Protein AF-A0A2N5KUD3-F1 (afdb_monomer)

Secondary structure (DSSP, 8-state):
--------HHHHHHHHHHHHHHHHHHHTTT-------SSSTTS-HHHHHHHHHHHHHS-HHHHHHHHHHHHHH--HHHHHHHHT--HHHHHHHHHHHHHTT-S------

Mean predicted aligned error: 8.84 Å

Solvent-accessible surface area (backbone atoms only — not comparable to full-atom values): 6388 Å² total; per-residue (Å²): 135,84,81,71,77,81,63,50,73,67,59,44,51,54,48,25,53,51,50,25,53,48,53,56,54,52,60,75,62,74,56,74,38,84,68,70,79,86,49,72,86,74,48,58,62,63,55,20,55,14,28,37,60,41,53,78,77,41,68,70,63,57,56,51,43,42,50,54,40,35,78,74,63,75,40,66,64,56,26,25,55,74,54,43,39,51,56,43,47,48,51,21,46,52,51,52,33,47,77,71,66,76,53,83,77,80,75,85,130

pLDDT: mean 74.1, std 12.58, range [31.86, 89.44]

Radius of gyration: 14.01 Å; Cα contacts (8 Å, |Δi|>4): 99; chains: 1; bounding box: 39×31×28 Å

Structure (mmCIF, N/CA/C/O backbone):
data_AF-A0A2N5KUD3-F1
#
_entry.id   AF-A0A2N5KUD3-F1
#
loop_
_atom_site.group_PDB
_atom_site.id
_atom_site.type_symbol
_atom_site.label_atom_id
_atom_site.label_alt_id
_atom_site.label_comp_id
_atom_site.label_asym_id
_atom_site.label_entity_id
_atom_site.label_seq_id
_atom_site.pdbx_PDB_ins_code
_atom_site.Cartn_x
_atom_site.Cartn_y
_atom_site.Cartn_z
_atom_site.occupancy
_atom_site.B_iso_or_equiv
_atom_site.auth_seq_id
_atom_site.auth_comp_id
_atom_site.auth_asym_id
_atom_site.auth_atom_id
_atom_site.pdbx_PDB_model_num
ATOM 1 N N . MET A 1 1 ? 24.884 -4.625 -11.592 1.00 31.86 1 MET A N 1
ATOM 2 C CA . MET A 1 1 ? 24.951 -4.127 -10.200 1.00 31.86 1 MET A CA 1
ATOM 3 C C . MET A 1 1 ? 24.889 -2.610 -10.230 1.00 31.86 1 MET 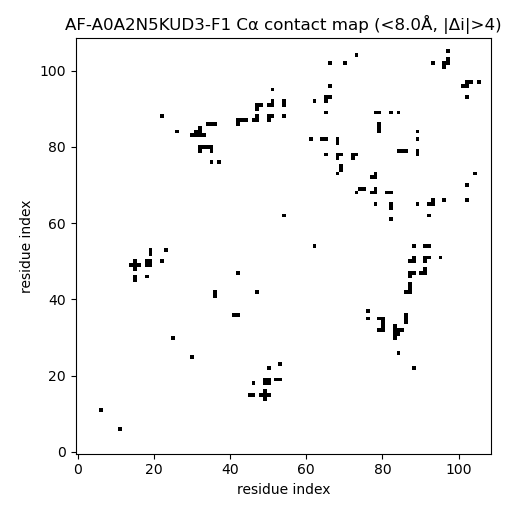A C 1
ATOM 5 O O . MET A 1 1 ? 25.907 -1.969 -10.455 1.00 31.86 1 MET A O 1
ATOM 9 N N . ALA A 1 2 ? 23.694 -2.034 -10.094 1.00 37.66 2 ALA A N 1
ATOM 10 C CA . ALA A 1 2 ? 23.552 -0.592 -9.939 1.00 37.66 2 ALA A CA 1
ATOM 11 C C . ALA A 1 2 ? 23.736 -0.261 -8.454 1.00 37.66 2 ALA A C 1
ATOM 13 O O . ALA A 1 2 ? 22.857 -0.518 -7.636 1.00 37.66 2 ALA A O 1
ATOM 14 N N . VAL A 1 3 ? 24.913 0.255 -8.105 1.00 40.22 3 VAL A N 1
ATOM 15 C CA . VAL A 1 3 ? 25.167 0.875 -6.803 1.00 40.22 3 VAL A CA 1
ATOM 16 C C . VAL A 1 3 ? 24.419 2.205 -6.814 1.00 40.22 3 VAL A C 1
ATOM 18 O O . VAL A 1 3 ? 24.945 3.217 -7.269 1.00 40.22 3 VAL A O 1
ATOM 21 N N . GLN A 1 4 ? 23.154 2.195 -6.392 1.00 50.22 4 GLN A N 1
ATOM 22 C CA . GLN A 1 4 ? 22.451 3.435 -6.072 1.00 50.22 4 GLN A CA 1
ATOM 23 C C . GLN A 1 4 ? 23.224 4.088 -4.914 1.00 50.22 4 GLN A C 1
ATOM 25 O O . GLN A 1 4 ? 23.404 3.434 -3.880 1.00 50.22 4 GLN A O 1
ATOM 30 N N . PRO A 1 5 ? 23.726 5.329 -5.051 1.00 49.72 5 PRO A N 1
ATOM 31 C CA . PRO A 1 5 ? 24.346 6.020 -3.933 1.00 49.72 5 PRO A CA 1
ATOM 32 C C . PRO A 1 5 ? 23.305 6.095 -2.821 1.00 49.72 5 PRO A C 1
ATOM 34 O O . PRO A 1 5 ? 22.187 6.561 -3.044 1.00 49.72 5 PRO A O 1
ATOM 37 N N . THR A 1 6 ? 23.643 5.587 -1.637 1.00 61.16 6 THR A N 1
ATOM 38 C CA . THR A 1 6 ? 22.760 5.650 -0.473 1.00 61.16 6 THR A CA 1
ATOM 39 C C . THR A 1 6 ? 22.432 7.113 -0.210 1.00 61.16 6 THR A C 1
ATOM 41 O O . THR A 1 6 ? 23.257 7.852 0.328 1.00 61.16 6 THR A O 1
ATOM 44 N N . LEU A 1 7 ? 21.242 7.542 -0.639 1.00 63.34 7 LEU A N 1
ATOM 45 C CA . LEU A 1 7 ? 20.749 8.897 -0.430 1.00 63.34 7 LEU A CA 1
ATOM 46 C C . LEU A 1 7 ? 20.855 9.227 1.059 1.00 63.34 7 LEU A C 1
ATOM 48 O O . LEU A 1 7 ? 20.459 8.416 1.911 1.00 63.34 7 LEU A O 1
ATOM 52 N N . SER A 1 8 ? 21.368 10.423 1.361 1.00 77.94 8 SER A N 1
ATOM 53 C CA . SER A 1 8 ? 21.341 10.966 2.718 1.00 77.94 8 SER A CA 1
ATOM 54 C C . SER A 1 8 ? 19.897 10.991 3.229 1.00 77.94 8 SER A C 1
ATOM 56 O O . SER A 1 8 ? 18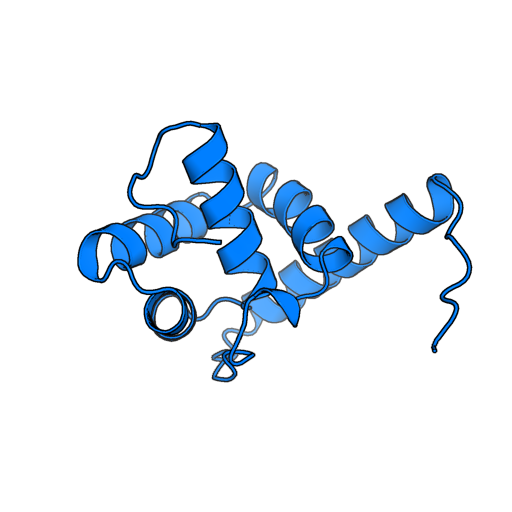.955 11.069 2.438 1.00 77.94 8 SER A O 1
ATOM 58 N N . ALA A 1 9 ? 19.699 10.923 4.548 1.00 74.94 9 ALA A N 1
ATOM 59 C CA . ALA A 1 9 ? 18.356 10.881 5.135 1.00 74.94 9 ALA A CA 1
ATOM 60 C C . ALA A 1 9 ? 17.462 12.036 4.638 1.00 74.94 9 ALA A C 1
ATOM 62 O O . ALA A 1 9 ? 16.298 11.825 4.308 1.00 74.94 9 ALA A O 1
ATOM 63 N N . ASN A 1 10 ? 18.040 13.231 4.485 1.00 73.81 10 ASN A N 1
ATOM 64 C CA . ASN A 1 10 ? 17.333 14.404 3.973 1.00 73.81 10 ASN A CA 1
ATOM 65 C C . ASN A 1 10 ? 16.989 14.280 2.482 1.00 73.81 10 ASN A C 1
ATOM 67 O O . ASN A 1 10 ? 15.878 14.619 2.086 1.00 73.81 10 ASN A O 1
ATOM 71 N N . ALA A 1 11 ? 17.907 13.765 1.657 1.00 76.25 11 ALA A N 1
ATOM 72 C CA . ALA A 1 11 ? 17.656 13.563 0.229 1.00 76.25 11 ALA A CA 1
ATOM 73 C C . ALA A 1 11 ? 16.611 12.464 -0.019 1.00 76.25 11 ALA A C 1
ATOM 75 O O . ALA A 1 11 ? 15.778 12.588 -0.912 1.00 76.25 11 ALA A O 1
ATOM 76 N N . ARG A 1 12 ? 16.604 11.419 0.816 1.00 76.75 12 ARG A N 1
ATOM 77 C CA . ARG A 1 12 ? 15.580 10.371 0.798 1.00 76.75 12 ARG A CA 1
ATOM 78 C C . ARG A 1 12 ? 14.205 10.928 1.146 1.00 76.75 12 ARG A C 1
ATOM 80 O O . ARG A 1 12 ? 13.264 10.703 0.399 1.00 76.75 12 ARG A O 1
ATOM 87 N N . ARG A 1 13 ? 14.116 11.722 2.215 1.00 73.75 13 ARG A N 1
ATOM 88 C CA . ARG A 1 13 ? 12.859 12.346 2.639 1.00 73.75 13 ARG A CA 1
ATOM 89 C C . ARG A 1 13 ? 12.316 13.327 1.598 1.00 73.75 13 ARG A C 1
ATOM 91 O O . ARG A 1 13 ? 11.121 13.340 1.339 1.00 73.75 13 ARG A O 1
ATOM 98 N N . ALA A 1 14 ? 13.182 14.115 0.959 1.00 74.25 14 ALA A N 1
ATOM 99 C CA . ALA A 1 14 ? 12.778 14.985 -0.148 1.00 74.25 14 ALA A CA 1
ATOM 100 C C . ALA A 1 14 ? 12.229 14.179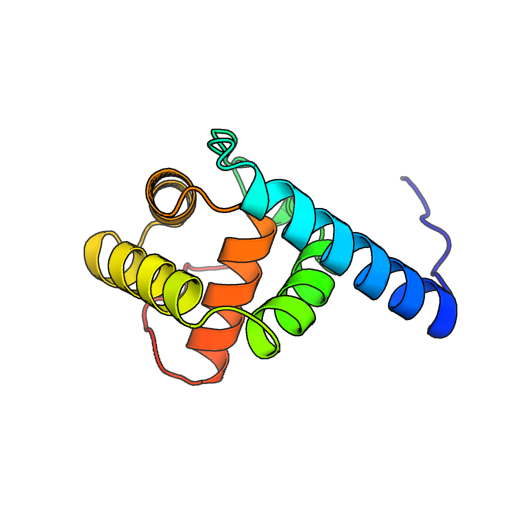 -1.338 1.00 74.25 14 ALA A C 1
ATOM 102 O O . ALA A 1 14 ? 11.203 14.546 -1.906 1.00 74.25 14 ALA A O 1
ATOM 103 N N . ARG A 1 15 ? 12.872 13.051 -1.668 1.00 74.81 15 ARG A N 1
ATOM 104 C CA . ARG A 1 15 ? 12.423 12.137 -2.725 1.00 74.81 15 ARG A CA 1
ATOM 105 C C . ARG A 1 15 ? 11.082 11.484 -2.397 1.00 74.81 15 ARG A C 1
ATOM 107 O O . ARG A 1 15 ? 10.240 11.365 -3.275 1.00 74.81 15 ARG A O 1
ATOM 114 N N . GLU A 1 16 ? 10.866 11.100 -1.141 1.00 74.94 16 GLU A N 1
ATOM 115 C CA . GLU A 1 16 ? 9.585 10.562 -0.670 1.00 74.94 16 GLU A CA 1
ATOM 116 C C . GLU A 1 16 ? 8.459 11.601 -0.803 1.00 74.94 16 GLU A C 1
ATOM 118 O O . GLU A 1 16 ? 7.387 11.282 -1.305 1.00 74.94 16 GLU A O 1
ATOM 123 N N . ILE A 1 17 ? 8.713 12.866 -0.452 1.00 73.94 17 ILE A N 1
ATOM 124 C CA . ILE A 1 17 ? 7.737 13.957 -0.630 1.00 73.94 17 ILE A CA 1
ATOM 125 C C . ILE A 1 17 ? 7.448 14.211 -2.120 1.00 73.94 17 ILE A C 1
ATOM 127 O O . ILE A 1 17 ? 6.294 14.409 -2.501 1.00 73.94 17 ILE A O 1
ATOM 131 N N . GLU A 1 18 ? 8.473 14.182 -2.975 1.00 75.69 18 GLU A N 1
ATOM 132 C CA . GLU A 1 18 ? 8.327 14.333 -4.429 1.00 75.69 18 GLU A CA 1
ATOM 133 C C . GLU A 1 18 ? 7.463 13.209 -5.026 1.00 75.69 18 GLU A C 1
ATOM 135 O O . GLU A 1 18 ? 6.480 13.482 -5.715 1.00 75.69 18 GLU A O 1
ATOM 140 N N . LEU A 1 19 ? 7.781 11.950 -4.706 1.00 72.06 19 LEU A N 1
ATOM 141 C CA . LEU A 1 19 ? 7.015 10.773 -5.129 1.00 72.06 19 LEU A CA 1
ATOM 142 C C . LEU A 1 19 ? 5.581 10.812 -4.597 1.00 72.06 19 LEU A C 1
ATOM 144 O O . LEU A 1 19 ? 4.650 10.427 -5.304 1.00 72.06 19 LEU A O 1
ATOM 148 N N . CYS A 1 20 ? 5.390 11.343 -3.390 1.00 71.38 20 CYS A N 1
ATOM 149 C CA . CYS A 1 20 ? 4.068 11.548 -2.831 1.00 71.38 20 CYS A CA 1
ATOM 150 C C . CYS A 1 20 ? 3.235 12.546 -3.644 1.00 71.38 20 CYS A C 1
ATOM 152 O O . CYS A 1 20 ? 2.086 12.278 -4.003 1.00 71.38 20 CYS A O 1
ATOM 154 N N . GLY A 1 21 ? 3.832 13.691 -3.988 1.00 68.81 21 GLY A N 1
ATOM 155 C CA . GLY A 1 21 ? 3.206 14.700 -4.841 1.00 68.81 21 GLY A CA 1
ATOM 156 C C . GLY A 1 21 ? 2.891 14.177 -6.245 1.00 68.81 21 GLY A C 1
ATOM 157 O O . GLY A 1 21 ? 1.833 14.487 -6.795 1.00 68.81 21 GLY A O 1
ATOM 158 N N . LEU A 1 22 ? 3.766 13.343 -6.807 1.00 64.25 22 LEU A N 1
ATOM 159 C CA . LEU A 1 22 ? 3.543 12.697 -8.101 1.00 64.25 22 LEU A CA 1
ATOM 160 C C . LEU A 1 22 ? 2.408 11.669 -8.038 1.00 64.25 22 LEU A C 1
ATOM 162 O O . LEU A 1 22 ? 1.517 11.722 -8.882 1.00 64.25 22 LEU A O 1
ATOM 166 N N . GLY A 1 23 ? 2.369 10.815 -7.011 1.00 63.78 23 GLY A N 1
ATOM 167 C CA . GLY A 1 23 ? 1.256 9.883 -6.793 1.00 63.78 23 GLY A CA 1
ATOM 168 C C . GLY A 1 23 ? -0.089 10.606 -6.696 1.00 63.78 23 GLY A C 1
ATOM 169 O O . GLY A 1 23 ? -1.046 10.235 -7.369 1.00 63.78 23 GLY A O 1
ATOM 170 N N . ARG A 1 24 ? -0.138 11.729 -5.963 1.00 64.56 24 ARG A N 1
ATOM 171 C CA . ARG A 1 24 ? -1.320 12.611 -5.892 1.00 64.56 24 ARG A CA 1
ATOM 172 C C . ARG A 1 24 ? -1.790 13.104 -7.260 1.00 64.56 24 ARG A C 1
ATOM 174 O O . ARG A 1 24 ? -2.991 13.139 -7.524 1.00 64.56 24 ARG A O 1
ATOM 181 N N . LEU A 1 25 ? -0.862 13.539 -8.110 1.00 64.75 25 LEU A N 1
ATOM 182 C CA . LEU A 1 25 ? -1.179 14.083 -9.435 1.00 64.75 25 LEU A CA 1
ATOM 183 C C . LEU A 1 25 ? -1.682 13.008 -10.396 1.00 64.75 25 LEU A C 1
ATOM 185 O O . LEU A 1 25 ? -2.630 13.245 -11.141 1.00 64.75 25 LEU A O 1
ATOM 189 N N . LEU A 1 26 ? -1.052 11.841 -10.356 1.00 61.06 26 LEU A N 1
ATOM 190 C CA . LEU A 1 26 ? -1.392 10.697 -11.188 1.00 61.06 26 LEU A CA 1
ATOM 191 C C . LEU A 1 26 ? -2.791 10.150 -10.864 1.00 61.06 26 LEU A C 1
ATOM 193 O O . LEU A 1 26 ? -3.581 9.879 -11.765 1.00 61.06 26 LEU A O 1
ATOM 197 N N . LEU A 1 27 ? -3.146 10.118 -9.581 1.00 58.34 27 LEU A N 1
ATOM 198 C CA . LEU A 1 27 ? -4.450 9.655 -9.105 1.00 58.34 27 LEU A CA 1
ATOM 199 C C . LEU A 1 27 ? -5.595 10.619 -9.450 1.00 58.34 27 LEU A C 1
ATOM 201 O O . LEU A 1 27 ? -6.674 10.183 -9.841 1.00 58.34 27 LEU A O 1
ATOM 205 N N . LYS A 1 28 ? -5.354 11.939 -9.426 1.00 60.22 28 LYS A N 1
ATOM 206 C CA . LYS A 1 28 ? -6.337 12.937 -9.901 1.00 60.22 28 LYS A CA 1
ATOM 207 C C . LYS A 1 28 ? -6.661 12.813 -11.388 1.00 60.22 28 LYS A C 1
ATOM 209 O O . LYS A 1 28 ? -7.660 13.369 -11.841 1.00 60.22 28 LYS A O 1
ATOM 214 N N . ARG A 1 29 ? -5.807 12.139 -12.158 1.00 54.66 29 ARG A N 1
ATOM 215 C CA . ARG A 1 29 ? -5.950 12.033 -13.608 1.00 54.66 29 ARG A CA 1
ATOM 216 C C . ARG A 1 29 ? -6.872 10.900 -14.052 1.00 54.66 29 ARG A C 1
ATOM 218 O O . ARG A 1 29 ? -7.163 10.828 -15.241 1.00 54.66 29 ARG A O 1
ATOM 225 N N . ASN A 1 30 ? -7.375 10.081 -13.120 1.00 51.19 30 ASN A N 1
ATOM 226 C CA . ASN A 1 30 ? -8.259 8.944 -13.405 1.00 51.19 30 ASN A CA 1
ATOM 227 C C . ASN A 1 30 ? -7.683 8.015 -14.500 1.00 51.19 30 ASN A C 1
ATOM 229 O O . ASN A 1 30 ? -8.417 7.388 -15.266 1.00 51.19 30 ASN A O 1
ATOM 233 N N . GLU A 1 31 ? -6.352 7.984 -14.625 1.00 53.41 31 GLU A N 1
ATOM 234 C CA . GLU A 1 31 ? -5.658 7.103 -15.554 1.00 53.41 31 GLU A CA 1
ATOM 235 C C . GLU A 1 31 ? -5.675 5.703 -14.946 1.00 53.41 31 GLU A C 1
ATOM 237 O O . GLU A 1 31 ? -5.156 5.477 -13.855 1.00 53.41 31 GLU A O 1
ATOM 242 N N . ARG A 1 32 ? -6.314 4.758 -15.642 1.00 54.22 32 ARG A N 1
ATOM 243 C CA . ARG A 1 32 ? -6.334 3.358 -15.223 1.00 54.22 32 ARG A CA 1
ATOM 244 C C . ARG A 1 32 ? -4.917 2.802 -15.248 1.00 54.22 32 ARG A C 1
ATOM 246 O O . ARG A 1 32 ? -4.320 2.659 -16.318 1.00 54.22 32 ARG A O 1
ATOM 253 N N . TYR A 1 33 ? -4.404 2.444 -14.078 1.00 58.47 33 TYR A N 1
ATOM 254 C CA . TYR A 1 33 ? -3.149 1.715 -13.954 1.00 58.47 33 TYR A CA 1
ATOM 255 C C . TYR A 1 33 ? -3.358 0.257 -14.369 1.00 58.47 33 TYR A C 1
ATOM 257 O O . TYR A 1 33 ? -3.796 -0.581 -13.591 1.00 58.47 33 TYR A O 1
ATOM 265 N N . CYS A 1 34 ? -3.060 -0.042 -15.634 1.00 53.88 34 CYS A N 1
ATOM 266 C CA . CYS A 1 34 ? -3.213 -1.382 -16.211 1.00 53.88 34 CYS A CA 1
ATOM 267 C C . CYS A 1 34 ? -1.991 -2.297 -16.006 1.00 53.88 34 CYS A C 1
ATOM 269 O O . CYS A 1 34 ? -1.966 -3.403 -16.543 1.00 53.88 34 CYS A O 1
ATOM 271 N N . THR A 1 35 ? -0.954 -1.854 -15.293 1.00 59.44 35 THR A N 1
ATOM 272 C CA . THR A 1 35 ? 0.325 -2.574 -15.210 1.00 59.44 35 THR A CA 1
ATOM 273 C C . THR A 1 35 ? 0.573 -3.101 -13.805 1.00 59.44 35 THR A C 1
ATOM 275 O O . THR A 1 35 ? 1.157 -2.413 -12.971 1.00 59.44 35 THR A O 1
ATOM 278 N N . TRP A 1 36 ? 0.153 -4.344 -13.556 1.00 66.69 36 TRP A N 1
ATOM 279 C CA . TRP A 1 36 ? 0.697 -5.135 -12.453 1.00 66.69 36 TRP A CA 1
ATOM 280 C C . TRP A 1 36 ? 2.162 -5.487 -12.774 1.00 66.69 36 TRP A C 1
ATOM 282 O O . TRP A 1 36 ? 2.422 -5.981 -13.874 1.00 66.69 36 TRP A O 1
ATOM 292 N N . PRO A 1 37 ? 3.118 -5.252 -11.858 1.00 62.56 37 PRO A N 1
ATOM 293 C CA . PRO A 1 37 ? 4.540 -5.497 -12.101 1.00 62.56 37 PRO A CA 1
ATOM 294 C C . PRO A 1 37 ? 4.910 -6.985 -12.210 1.00 62.56 37 PRO A C 1
ATOM 296 O O . PRO A 1 37 ? 6.035 -7.304 -12.567 1.00 62.56 37 PRO A O 1
ATOM 299 N N . GLY A 1 38 ? 3.980 -7.910 -11.964 1.00 63.84 38 GLY A N 1
ATOM 300 C CA . GLY A 1 38 ? 4.237 -9.352 -11.991 1.00 63.84 38 GLY A CA 1
ATOM 301 C C . GLY A 1 38 ? 4.603 -9.886 -10.609 1.00 63.84 38 GLY A C 1
ATOM 302 O O . GLY A 1 38 ? 4.010 -10.877 -10.188 1.00 63.84 38 GLY A O 1
ATOM 303 N N . SER A 1 39 ? 5.475 -9.182 -9.881 1.00 70.06 39 SER A N 1
ATOM 304 C CA . SER A 1 39 ? 5.840 -9.453 -8.485 1.00 70.06 39 SER A CA 1
ATOM 305 C C . SER A 1 39 ? 5.904 -8.165 -7.659 1.00 70.06 39 SER A C 1
ATOM 307 O O . SER A 1 39 ? 6.127 -7.073 -8.179 1.00 70.06 39 SER A O 1
ATOM 309 N N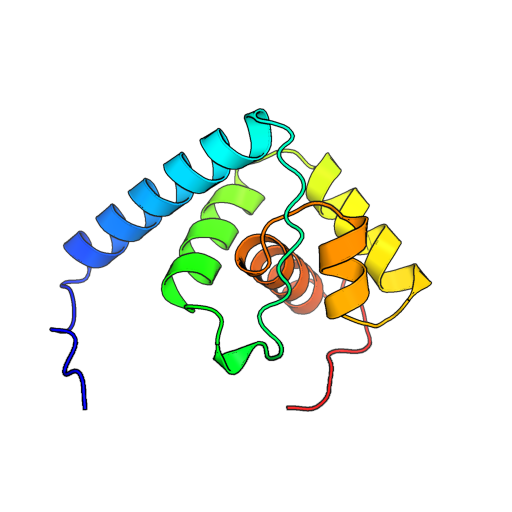 . TRP A 1 40 ? 5.750 -8.288 -6.342 1.00 72.06 40 TRP A N 1
ATOM 310 C CA . TRP A 1 40 ? 5.980 -7.176 -5.422 1.00 72.06 40 TRP A CA 1
ATOM 311 C C . TRP A 1 40 ? 7.431 -6.800 -5.226 1.00 72.06 40 TRP A C 1
ATOM 313 O O . TRP A 1 40 ? 7.711 -5.668 -4.843 1.00 72.06 40 TRP A O 1
ATOM 323 N N . GLU A 1 41 ? 8.341 -7.744 -5.435 1.00 75.50 41 GLU A N 1
ATOM 324 C CA . GLU A 1 41 ? 9.776 -7.491 -5.314 1.00 75.50 41 GLU A CA 1
ATOM 325 C C . GLU A 1 41 ? 10.247 -6.461 -6.349 1.00 75.50 41 GLU A C 1
ATOM 327 O O . GLU A 1 41 ? 11.217 -5.741 -6.117 1.00 75.50 41 GLU A O 1
ATOM 332 N N . ASP A 1 42 ? 9.508 -6.345 -7.455 1.00 76.75 42 ASP A N 1
ATOM 333 C CA . ASP A 1 42 ? 9.734 -5.362 -8.509 1.00 76.75 42 ASP A CA 1
ATOM 334 C C . ASP A 1 42 ? 9.213 -3.964 -8.138 1.00 76.75 42 ASP A C 1
ATOM 336 O O . ASP A 1 42 ? 9.528 -2.981 -8.815 1.00 76.75 42 ASP A O 1
ATOM 340 N N . ILE A 1 43 ? 8.432 -3.842 -7.056 1.00 77.75 43 ILE A N 1
ATOM 341 C CA . ILE A 1 43 ? 7.976 -2.545 -6.566 1.00 77.75 43 ILE A CA 1
ATOM 342 C C . ILE A 1 43 ? 9.077 -1.882 -5.753 1.00 77.75 43 ILE A C 1
ATOM 344 O O . ILE A 1 43 ? 9.529 -2.379 -4.722 1.00 77.75 43 ILE A O 1
ATOM 348 N N . ASP A 1 44 ? 9.442 -0.675 -6.177 1.00 80.44 44 ASP A N 1
ATOM 349 C CA . ASP A 1 44 ? 10.373 0.169 -5.448 1.00 80.44 44 ASP A CA 1
ATOM 350 C C . ASP A 1 44 ? 9.854 0.492 -4.034 1.00 80.44 44 ASP A C 1
ATOM 352 O O . ASP A 1 44 ? 8.930 1.286 -3.837 1.00 80.44 44 ASP A O 1
ATOM 356 N N . GLY A 1 45 ? 10.504 -0.084 -3.022 1.00 79.50 45 GLY A N 1
ATOM 357 C CA . GLY A 1 45 ? 10.163 0.142 -1.618 1.00 79.50 45 GLY A CA 1
ATOM 358 C C . GLY A 1 45 ? 10.294 1.605 -1.173 1.00 79.50 45 GLY A C 1
ATOM 359 O O . GLY A 1 45 ? 9.649 2.006 -0.203 1.00 79.50 45 GLY A O 1
ATOM 360 N N . LEU A 1 46 ? 11.090 2.438 -1.863 1.00 80.25 46 LEU A N 1
ATOM 361 C CA . LEU A 1 46 ? 11.103 3.881 -1.597 1.00 80.25 46 LEU A CA 1
ATOM 362 C C . LEU A 1 46 ? 9.774 4.527 -2.006 1.00 80.25 46 LEU A C 1
ATOM 364 O O . LEU A 1 46 ? 9.230 5.322 -1.240 1.00 80.25 46 LEU A O 1
ATOM 368 N N . SER A 1 47 ? 9.236 4.142 -3.161 1.00 77.81 47 SER A N 1
ATOM 369 C CA . SER A 1 47 ? 7.922 4.573 -3.633 1.00 77.81 47 SER A CA 1
ATOM 370 C C . SER A 1 47 ? 6.801 4.094 -2.705 1.00 77.81 47 SER A C 1
ATOM 372 O O . SER A 1 47 ? 5.947 4.896 -2.342 1.00 77.81 47 SER A O 1
ATOM 374 N N . VAL A 1 48 ? 6.852 2.856 -2.200 1.00 82.69 48 VAL A N 1
ATOM 375 C CA . VAL A 1 48 ? 5.878 2.354 -1.203 1.00 82.69 48 VAL A CA 1
ATOM 376 C C . VAL A 1 48 ? 5.909 3.185 0.082 1.00 82.69 48 VAL A C 1
ATOM 378 O O . VAL A 1 48 ? 4.867 3.620 0.569 1.00 82.69 48 VAL A O 1
ATOM 381 N N . ARG A 1 49 ? 7.101 3.466 0.629 1.00 81.19 49 ARG A N 1
ATOM 382 C CA . ARG A 1 49 ? 7.235 4.309 1.832 1.00 81.19 49 ARG A CA 1
ATOM 383 C C . ARG A 1 49 ? 6.717 5.724 1.610 1.00 81.19 49 ARG A C 1
ATOM 385 O O . ARG A 1 49 ? 6.038 6.261 2.480 1.00 81.19 49 ARG A O 1
ATOM 392 N N . ALA A 1 50 ? 7.012 6.307 0.451 1.00 82.12 50 ALA A N 1
ATOM 393 C CA . ALA A 1 50 ? 6.472 7.601 0.063 1.00 82.12 50 ALA A CA 1
ATOM 394 C C . ALA A 1 50 ? 4.937 7.575 0.044 1.00 82.12 50 ALA A C 1
ATOM 396 O O . ALA A 1 50 ? 4.304 8.435 0.652 1.00 82.12 50 ALA A O 1
ATOM 397 N N . GLN A 1 51 ? 4.343 6.552 -0.582 1.00 81.56 51 GLN A N 1
ATOM 398 C CA . GLN A 1 51 ? 2.892 6.388 -0.654 1.00 81.56 51 GLN A CA 1
ATOM 399 C C . GLN A 1 51 ? 2.251 6.153 0.715 1.00 81.56 51 GLN A C 1
ATOM 401 O O . GLN A 1 51 ? 1.170 6.682 0.947 1.00 81.56 51 GLN A O 1
ATOM 406 N N . LYS A 1 52 ? 2.904 5.450 1.652 1.00 82.69 52 LYS A N 1
ATOM 407 C CA . LYS A 1 52 ? 2.390 5.304 3.027 1.00 82.69 52 LYS A CA 1
ATOM 408 C C . LYS A 1 52 ? 2.155 6.661 3.692 1.00 82.69 52 LYS A C 1
ATOM 410 O O . LYS A 1 52 ? 1.063 6.903 4.195 1.00 82.69 52 LYS A O 1
ATOM 415 N N . ILE A 1 53 ? 3.138 7.563 3.610 1.00 78.56 53 ILE A N 1
ATOM 416 C CA . ILE A 1 53 ? 3.015 8.937 4.130 1.00 78.56 53 ILE A CA 1
ATOM 417 C C . ILE A 1 53 ? 1.824 9.642 3.470 1.00 78.56 53 ILE A C 1
ATOM 419 O O . ILE A 1 53 ? 1.029 10.292 4.141 1.00 78.56 53 ILE A O 1
ATOM 423 N N . CYS A 1 54 ? 1.670 9.484 2.154 1.00 77.25 54 CYS A N 1
ATOM 424 C CA . CYS A 1 54 ? 0.558 10.093 1.438 1.00 77.25 54 CYS A CA 1
ATOM 425 C C . CYS A 1 54 ? -0.798 9.569 1.877 1.00 77.25 54 CYS A C 1
ATOM 427 O O . CYS A 1 54 ? -1.705 10.372 2.035 1.00 77.25 54 CYS A O 1
ATOM 429 N N . VAL A 1 55 ? -0.938 8.248 1.999 1.00 77.12 55 VAL A N 1
ATOM 430 C CA . VAL A 1 55 ? -2.185 7.554 2.334 1.00 77.12 55 VAL A CA 1
ATOM 431 C C . VAL A 1 55 ? -2.650 7.946 3.729 1.00 77.12 55 VAL A C 1
ATOM 433 O O . VAL A 1 55 ? -3.834 8.184 3.921 1.00 77.12 55 VAL A O 1
ATOM 436 N N . GLU A 1 56 ? -1.737 8.074 4.692 1.00 72.25 56 GLU A N 1
ATOM 437 C CA . GLU A 1 56 ? -2.096 8.547 6.034 1.00 72.25 56 GLU A CA 1
ATOM 438 C C . GLU A 1 56 ? -2.582 10.004 6.044 1.00 72.25 56 GLU A C 1
ATOM 440 O O . GLU A 1 56 ? -3.394 10.375 6.890 1.00 72.25 56 GLU A O 1
ATOM 445 N N . GLU A 1 57 ? -2.130 10.820 5.088 1.00 70.75 57 GLU A N 1
ATOM 446 C CA . GLU A 1 57 ? -2.587 12.199 4.894 1.00 70.75 57 GLU A CA 1
ATOM 447 C C . GLU A 1 57 ? -3.776 12.344 3.919 1.00 70.75 57 GLU A C 1
ATOM 449 O O . GLU A 1 57 ? -4.294 13.453 3.769 1.00 70.75 57 GLU A O 1
ATOM 454 N N . MET A 1 58 ? -4.192 11.285 3.211 1.00 64.31 58 MET A N 1
ATOM 455 C CA . MET A 1 58 ? -5.129 11.368 2.081 1.00 64.31 58 MET A CA 1
ATOM 456 C C . MET A 1 58 ? -6.356 10.461 2.167 1.00 64.31 58 MET A C 1
ATOM 458 O O . MET A 1 58 ? -6.418 9.510 2.933 1.00 64.31 58 MET A O 1
ATOM 462 N N . GLU A 1 59 ? -7.328 10.834 1.327 1.00 64.88 59 GLU A N 1
ATOM 463 C CA . GLU A 1 59 ? -8.650 10.266 1.049 1.00 64.88 59 GLU A CA 1
ATOM 464 C C . GLU A 1 59 ? -8.935 8.866 1.656 1.00 64.88 59 GLU A C 1
ATOM 466 O O . GLU A 1 59 ? -8.420 7.850 1.171 1.00 64.88 59 GLU A O 1
ATOM 471 N N . PRO A 1 60 ? -9.850 8.760 2.645 1.00 71.00 60 PRO A N 1
ATOM 472 C CA . PRO A 1 60 ? -10.271 7.474 3.221 1.00 71.00 60 PRO A CA 1
ATOM 473 C C . PRO A 1 60 ? -10.962 6.543 2.206 1.00 71.00 60 PRO A C 1
ATOM 475 O O . PRO A 1 60 ? -11.126 5.344 2.454 1.00 71.00 60 PRO A O 1
ATOM 478 N N . GLU A 1 61 ? -11.366 7.070 1.051 1.00 80.44 61 GLU A N 1
ATOM 479 C CA . GLU A 1 61 ? -12.047 6.318 0.001 1.00 80.44 61 GLU A CA 1
ATOM 480 C C . GLU A 1 61 ? -11.134 5.269 -0.663 1.00 80.44 61 GLU A C 1
ATOM 482 O O . GLU A 1 61 ? -11.595 4.173 -0.977 1.00 80.44 61 GLU A O 1
ATOM 487 N N . TRP A 1 62 ? -9.833 5.547 -0.823 1.00 81.44 62 TRP A N 1
ATOM 488 C CA . TRP A 1 62 ? -8.891 4.609 -1.452 1.00 81.44 62 TRP A CA 1
ATOM 489 C C . TRP A 1 62 ? -8.592 3.432 -0.542 1.00 81.44 62 TRP A C 1
ATOM 491 O O . TRP A 1 62 ? -8.580 2.289 -0.994 1.00 81.44 62 TRP A O 1
ATOM 501 N N . VAL A 1 63 ? -8.416 3.710 0.751 1.00 85.62 63 VAL A N 1
ATOM 502 C CA . VAL A 1 63 ? -8.260 2.677 1.779 1.00 85.62 63 VAL A CA 1
ATOM 503 C C . VAL A 1 63 ? -9.486 1.771 1.787 1.00 85.62 63 VAL A C 1
ATOM 505 O O . VAL A 1 63 ? -9.353 0.551 1.752 1.00 85.62 63 VAL A O 1
ATOM 508 N N . THR A 1 64 ? -10.680 2.369 1.744 1.00 86.75 64 THR A N 1
ATOM 509 C CA . THR A 1 64 ? -11.946 1.628 1.683 1.00 86.75 64 THR A CA 1
ATOM 510 C C . THR A 1 64 ? -12.039 0.776 0.416 1.00 86.75 64 THR A C 1
ATOM 512 O O . THR A 1 64 ? -12.421 -0.390 0.494 1.00 86.75 64 THR A O 1
ATOM 515 N N . ARG A 1 65 ? -11.648 1.320 -0.744 1.00 86.88 65 ARG A N 1
ATOM 516 C CA . ARG A 1 65 ? -11.649 0.591 -2.018 1.00 86.88 65 ARG A CA 1
ATOM 517 C C . ARG A 1 65 ? -10.692 -0.599 -1.980 1.00 86.88 65 ARG A C 1
ATOM 519 O O . ARG A 1 65 ? -11.127 -1.718 -2.216 1.00 86.88 65 ARG A O 1
ATOM 526 N N . VAL A 1 66 ? -9.421 -0.386 -1.637 1.00 88.44 66 VAL A N 1
ATOM 527 C CA . VAL A 1 66 ? -8.416 -1.464 -1.558 1.00 88.44 66 VAL A CA 1
ATOM 528 C C . VAL A 1 66 ? -8.841 -2.544 -0.570 1.00 88.44 66 VAL A C 1
ATOM 530 O O . VAL A 1 66 ? -8.728 -3.724 -0.885 1.00 88.44 66 VAL A O 1
ATOM 533 N N . LYS A 1 67 ? -9.384 -2.156 0.589 1.00 88.50 67 LYS A N 1
ATOM 534 C CA . LYS A 1 67 ? -9.911 -3.100 1.578 1.00 88.50 67 LYS A CA 1
ATOM 535 C C . LYS A 1 67 ? -11.052 -3.947 1.009 1.00 88.50 67 LYS A C 1
ATOM 537 O O . LYS A 1 67 ? -11.014 -5.166 1.138 1.00 88.50 67 LYS A O 1
ATOM 542 N N . GLY A 1 68 ? -12.014 -3.323 0.326 1.00 87.88 68 GLY A N 1
ATOM 543 C CA . GLY A 1 68 ? -13.120 -4.034 -0.321 1.00 87.88 68 GLY A CA 1
ATOM 544 C C . GLY A 1 68 ? -12.655 -5.009 -1.408 1.00 87.88 68 GLY A C 1
ATOM 545 O O . GLY A 1 68 ? -13.112 -6.150 -1.451 1.00 87.88 68 GLY A O 1
ATOM 546 N N . GLU A 1 69 ? -11.706 -4.600 -2.256 1.00 89.06 69 GLU A N 1
ATOM 547 C CA . GLU A 1 69 ? -11.153 -5.488 -3.287 1.00 89.06 69 GLU A CA 1
ATOM 548 C C . GLU A 1 69 ? -10.325 -6.638 -2.680 1.00 89.06 69 GLU A C 1
ATOM 550 O O . GLU A 1 69 ? -10.359 -7.758 -3.198 1.00 89.06 69 GLU A O 1
ATOM 555 N N . TRP A 1 70 ? -9.616 -6.383 -1.573 1.00 88.81 70 TRP A N 1
ATOM 556 C CA . TRP A 1 70 ? -8.847 -7.388 -0.836 1.00 88.81 70 TRP A CA 1
ATOM 557 C C . TRP A 1 70 ? -9.746 -8.464 -0.232 1.00 88.81 70 TRP A C 1
ATOM 559 O O . TRP A 1 70 ? -9.540 -9.649 -0.484 1.00 88.81 70 TRP A O 1
ATOM 569 N N . GLU A 1 71 ? -10.781 -8.057 0.504 1.00 84.69 71 GLU A N 1
ATOM 570 C CA . GLU A 1 71 ? -11.745 -8.968 1.133 1.00 84.69 71 GLU A CA 1
ATOM 571 C C . GLU A 1 71 ? -12.524 -9.804 0.101 1.00 84.69 71 GLU A C 1
ATOM 573 O O . GLU A 1 71 ? -12.948 -10.920 0.398 1.00 84.69 71 GLU A O 1
ATOM 578 N N . GLY A 1 72 ? -12.697 -9.291 -1.122 1.00 79.31 72 GLY A N 1
ATOM 579 C CA . GLY A 1 72 ? -13.415 -9.985 -2.190 1.00 79.31 72 GLY A CA 1
ATOM 580 C C . GLY A 1 72 ? -12.585 -10.988 -2.996 1.00 79.31 72 GLY A C 1
ATOM 581 O O . GLY A 1 72 ? -13.164 -11.911 -3.571 1.00 79.31 72 GLY A O 1
ATOM 582 N N . ARG A 1 73 ? -11.258 -10.810 -3.096 1.00 73.06 73 ARG A N 1
ATOM 583 C CA . ARG A 1 73 ? -10.422 -11.601 -4.025 1.00 73.06 73 ARG A CA 1
ATOM 584 C C . ARG A 1 73 ? -9.156 -12.210 -3.430 1.00 73.06 73 ARG A C 1
ATOM 586 O O . ARG A 1 73 ? -8.694 -13.197 -3.991 1.00 73.06 73 ARG A O 1
ATOM 593 N N . TYR A 1 74 ? -8.618 -11.664 -2.335 1.00 73.25 74 TYR A N 1
ATOM 594 C CA . TYR A 1 74 ? -7.362 -12.107 -1.701 1.00 73.25 74 TYR A CA 1
ATOM 595 C C . TYR A 1 74 ? -6.180 -12.270 -2.681 1.00 73.25 74 TYR A C 1
ATOM 597 O O . TYR A 1 74 ? -5.293 -13.091 -2.465 1.00 73.25 74 TYR A O 1
ATOM 605 N N . ASP A 1 75 ? -6.182 -11.501 -3.773 1.00 82.50 75 ASP A N 1
ATOM 606 C CA . ASP A 1 75 ? -5.171 -11.542 -4.828 1.00 82.50 75 ASP A CA 1
ATOM 607 C C . ASP A 1 75 ? -4.766 -10.123 -5.214 1.00 82.50 75 ASP A C 1
ATOM 609 O O . ASP A 1 75 ? -5.600 -9.258 -5.484 1.00 82.50 75 ASP A O 1
ATOM 613 N N . GLU A 1 76 ? -3.466 -9.891 -5.249 1.00 80.56 76 GLU A N 1
ATOM 614 C CA . GLU A 1 76 ? -2.881 -8.554 -5.272 1.00 80.56 76 GLU A CA 1
ATOM 615 C C . GLU A 1 76 ? -2.892 -7.952 -6.663 1.00 80.56 76 GLU A C 1
ATOM 617 O O . GLU A 1 76 ? -3.205 -6.771 -6.816 1.00 80.56 76 GLU A O 1
ATOM 622 N N . ALA A 1 77 ? -2.653 -8.783 -7.680 1.00 80.31 77 ALA A N 1
ATOM 623 C CA . ALA A 1 77 ? -2.809 -8.385 -9.070 1.00 80.31 77 ALA A CA 1
ATOM 624 C C . ALA A 1 77 ? -4.247 -7.931 -9.336 1.00 80.31 77 ALA A C 1
ATOM 626 O O . ALA A 1 77 ? -4.478 -6.892 -9.959 1.00 80.31 77 ALA A O 1
ATOM 627 N N . SER A 1 78 ? -5.218 -8.665 -8.794 1.00 81.50 78 SER A N 1
ATOM 628 C CA . SER A 1 78 ? -6.619 -8.289 -8.874 1.00 81.50 78 SER A CA 1
ATOM 629 C C . SER A 1 78 ? -6.919 -7.017 -8.079 1.00 81.50 78 SER A C 1
ATOM 631 O O . SER A 1 78 ? -7.600 -6.136 -8.595 1.00 81.50 78 SER A O 1
ATOM 633 N N . VAL A 1 79 ? -6.409 -6.863 -6.854 1.00 86.00 79 VAL A N 1
ATOM 634 C CA . VAL A 1 79 ? -6.617 -5.631 -6.070 1.00 86.00 79 VAL A CA 1
ATOM 635 C C . VAL A 1 79 ? -6.056 -4.414 -6.802 1.00 86.00 79 VAL A C 1
ATOM 637 O O . VAL A 1 79 ? -6.745 -3.401 -6.888 1.00 86.00 79 VAL A O 1
ATOM 640 N N . VAL A 1 80 ? -4.864 -4.502 -7.393 1.00 84.00 80 VAL A N 1
ATOM 641 C CA . VAL A 1 80 ? -4.301 -3.434 -8.236 1.00 84.00 80 VAL A CA 1
ATOM 642 C C . VAL A 1 80 ? -5.203 -3.127 -9.423 1.00 84.00 80 VAL A C 1
ATOM 644 O O . VAL A 1 80 ? -5.580 -1.974 -9.619 1.00 84.00 80 VAL A O 1
ATOM 647 N N . PHE A 1 81 ? -5.606 -4.152 -10.173 1.00 81.06 81 PHE A N 1
ATOM 648 C CA . PHE A 1 81 ? -6.440 -3.966 -11.356 1.00 81.06 81 PHE A CA 1
ATOM 649 C C . PHE A 1 81 ? -7.777 -3.286 -11.029 1.00 81.06 81 PHE A C 1
ATOM 651 O O . PHE A 1 81 ? -8.180 -2.346 -11.709 1.00 81.06 81 PHE A O 1
ATOM 658 N N . TRP A 1 82 ? -8.464 -3.746 -9.982 1.00 82.19 82 TRP A N 1
ATOM 659 C CA . TRP A 1 82 ? -9.821 -3.302 -9.661 1.00 82.19 82 TRP A CA 1
ATOM 660 C C . TRP A 1 82 ? -9.874 -2.051 -8.784 1.00 82.19 82 TRP A C 1
ATOM 662 O O . TRP A 1 82 ? -10.845 -1.301 -8.857 1.00 82.19 82 TRP A O 1
ATOM 672 N N . SER A 1 83 ? -8.833 -1.782 -7.990 1.00 81.25 83 SER A N 1
ATOM 673 C CA . SER A 1 83 ? -8.733 -0.511 -7.264 1.00 81.25 83 SER A CA 1
ATOM 674 C C . SER A 1 83 ? -8.441 0.674 -8.192 1.00 81.25 83 SER A C 1
ATOM 676 O O . SER A 1 83 ? -8.749 1.812 -7.825 1.00 81.25 83 SER A O 1
ATOM 678 N N . GLU A 1 84 ? -7.901 0.397 -9.388 1.00 79.81 84 GLU A N 1
ATOM 679 C CA . GLU A 1 84 ? -7.397 1.376 -10.361 1.00 79.81 84 GLU A CA 1
ATOM 680 C C . GLU A 1 84 ? -6.287 2.274 -9.775 1.00 79.81 84 GLU A C 1
ATOM 682 O O . GLU A 1 84 ? -6.056 3.387 -10.247 1.00 79.81 84 GLU A O 1
ATOM 687 N N . LEU A 1 85 ? -5.588 1.792 -8.741 1.00 80.00 85 LEU A N 1
ATOM 688 C CA . LEU A 1 85 ? -4.490 2.496 -8.084 1.00 80.00 85 LEU A CA 1
ATOM 689 C C . LEU A 1 85 ? -3.129 1.963 -8.562 1.00 80.00 85 LEU A C 1
ATOM 691 O O . LEU A 1 85 ? -3.016 0.790 -8.930 1.00 80.00 85 LEU A O 1
ATOM 695 N N . PRO A 1 86 ? -2.067 2.786 -8.498 1.00 80.81 86 PRO A N 1
ATOM 696 C CA . PRO A 1 86 ? -0.710 2.325 -8.729 1.00 80.81 86 PRO A CA 1
ATOM 697 C C . PRO A 1 86 ? -0.345 1.155 -7.803 1.00 80.81 86 PRO A C 1
ATOM 699 O O . PRO A 1 86 ? -0.706 1.180 -6.618 1.00 80.81 86 PRO A O 1
ATOM 702 N N . PRO A 1 87 ? 0.414 0.163 -8.295 1.00 83.75 87 PRO A N 1
ATOM 703 C CA . PRO A 1 87 ? 0.867 -0.972 -7.498 1.00 83.75 87 PRO A CA 1
ATOM 704 C C . PRO A 1 87 ? 1.539 -0.562 -6.177 1.00 83.75 87 PRO A C 1
ATOM 706 O O . PRO A 1 87 ? 1.219 -1.104 -5.122 1.00 83.75 87 PRO A O 1
ATOM 709 N N . GLU A 1 88 ? 2.408 0.449 -6.194 1.00 83.62 88 GLU A N 1
ATOM 710 C CA . GLU A 1 88 ? 3.084 0.983 -5.008 1.00 83.62 88 GLU A CA 1
ATOM 711 C C . GLU A 1 88 ? 2.117 1.588 -3.979 1.00 83.62 88 GLU A C 1
ATOM 713 O O . GLU A 1 88 ? 2.341 1.466 -2.772 1.00 83.62 88 GLU A O 1
ATOM 718 N N . THR A 1 89 ? 1.018 2.193 -4.437 1.00 83.81 89 THR A N 1
ATOM 719 C CA . THR A 1 89 ? -0.035 2.737 -3.573 1.00 83.81 89 THR A CA 1
ATOM 720 C C . THR A 1 89 ? -0.856 1.610 -2.958 1.00 83.81 89 THR A C 1
ATOM 722 O O . THR A 1 89 ? -1.123 1.638 -1.758 1.00 83.81 89 THR A O 1
ATOM 725 N N . VAL A 1 90 ? -1.202 0.580 -3.736 1.00 87.19 90 VAL A N 1
ATOM 726 C CA . VAL A 1 90 ? -1.889 -0.609 -3.211 1.00 87.19 90 VAL A CA 1
ATOM 727 C C . VAL A 1 90 ? -1.021 -1.330 -2.186 1.00 87.19 90 VAL A C 1
ATOM 729 O O . VAL A 1 90 ? -1.521 -1.632 -1.104 1.00 87.19 90 VAL A O 1
ATOM 732 N N . ARG A 1 91 ? 0.280 -1.525 -2.458 1.00 87.19 91 ARG A N 1
ATOM 733 C CA . ARG A 1 91 ? 1.232 -2.082 -1.477 1.00 87.19 91 ARG A CA 1
ATOM 734 C C . ARG A 1 91 ? 1.1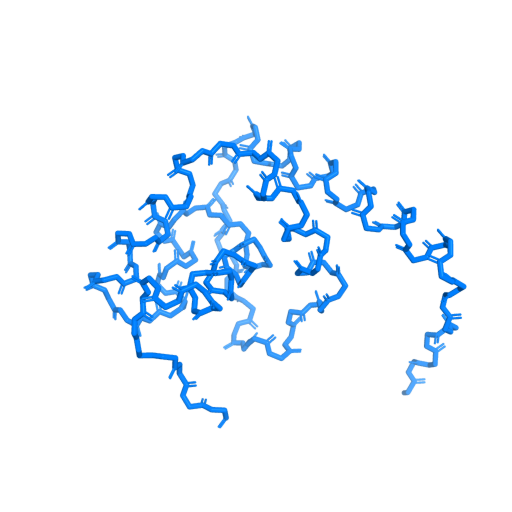95 -1.284 -0.182 1.00 87.19 91 ARG A C 1
ATOM 736 O O . ARG A 1 91 ? 1.064 -1.861 0.891 1.00 87.19 91 ARG A O 1
ATOM 743 N N . ALA A 1 92 ? 1.314 0.040 -0.285 1.00 88.12 92 ALA A N 1
ATOM 744 C CA . ALA A 1 92 ? 1.356 0.923 0.870 1.00 88.12 92 ALA A CA 1
ATOM 745 C C . ALA A 1 92 ? 0.084 0.802 1.717 1.00 88.12 92 ALA A C 1
ATOM 747 O O . ALA A 1 92 ? 0.179 0.669 2.936 1.00 88.12 92 ALA A O 1
ATOM 748 N N . ILE A 1 93 ? -1.089 0.796 1.076 1.00 88.81 93 ILE A N 1
ATOM 749 C CA . ILE A 1 93 ? -2.379 0.647 1.757 1.00 88.81 93 ILE A CA 1
ATOM 750 C C . ILE A 1 93 ? -2.496 -0.732 2.416 1.00 88.81 93 ILE A C 1
ATOM 752 O O . ILE A 1 93 ? -2.859 -0.804 3.587 1.00 88.81 93 ILE A O 1
ATOM 756 N N . LEU A 1 94 ? -2.169 -1.816 1.707 1.00 88.75 94 LEU A N 1
ATOM 757 C CA . LEU A 1 94 ? -2.226 -3.171 2.264 1.00 88.75 94 LEU A CA 1
ATOM 758 C C . LEU A 1 94 ? -1.279 -3.330 3.459 1.00 88.75 94 LEU A C 1
ATOM 760 O O . LEU A 1 94 ? -1.685 -3.860 4.490 1.00 88.75 94 LEU A O 1
ATOM 764 N N . GLU A 1 95 ? -0.053 -2.807 3.370 1.00 89.44 95 GLU A N 1
ATOM 765 C CA . GLU A 1 95 ? 0.894 -2.813 4.487 1.00 89.44 95 GLU A CA 1
ATOM 766 C C . GLU A 1 95 ? 0.365 -2.039 5.700 1.00 89.44 95 GLU A C 1
ATOM 768 O O . GLU A 1 95 ? 0.437 -2.557 6.812 1.00 89.44 95 GLU A O 1
ATOM 773 N N . ILE A 1 96 ? -0.236 -0.861 5.501 1.00 88.19 96 ILE A N 1
ATOM 774 C CA . ILE A 1 96 ? -0.883 -0.103 6.587 1.00 88.19 96 ILE A CA 1
ATOM 775 C C . ILE A 1 96 ? -2.024 -0.917 7.217 1.00 88.19 96 ILE A C 1
ATOM 777 O O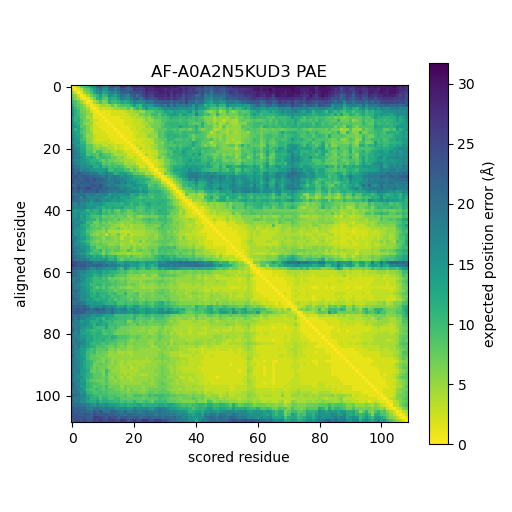 . ILE A 1 96 ? -2.139 -0.988 8.441 1.00 88.19 96 ILE A O 1
ATOM 781 N N . LEU A 1 97 ? -2.875 -1.539 6.400 1.00 88.75 97 LEU A N 1
ATOM 782 C CA . LEU A 1 97 ? -4.011 -2.324 6.883 1.00 88.75 97 LEU A CA 1
ATOM 783 C C . LEU A 1 97 ? -3.558 -3.582 7.646 1.00 88.75 97 LEU A C 1
ATOM 785 O O . LEU A 1 97 ? -4.154 -3.908 8.673 1.00 88.75 97 LEU A O 1
ATOM 789 N N . TRP A 1 98 ? -2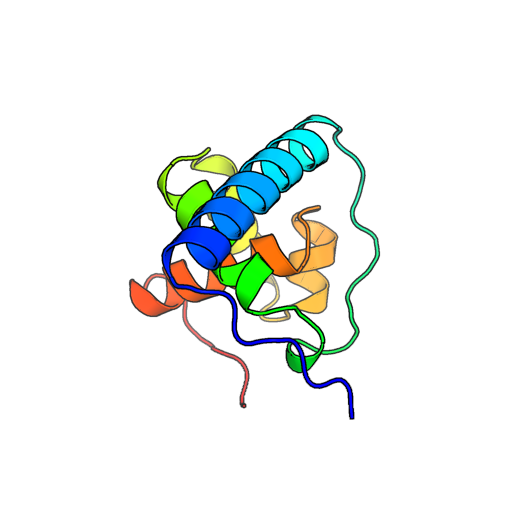.495 -4.263 7.205 1.00 88.75 98 TRP A N 1
ATOM 790 C CA . TRP A 1 98 ? -1.896 -5.385 7.940 1.00 88.75 98 TRP A CA 1
ATOM 791 C C . TRP A 1 98 ? -1.262 -4.939 9.258 1.00 88.75 98 TRP A C 1
ATOM 793 O O . TRP A 1 98 ? -1.496 -5.580 10.281 1.00 88.75 98 TRP A O 1
ATOM 803 N N . GLU A 1 99 ? -0.502 -3.840 9.261 1.00 88.50 99 GLU A N 1
ATOM 804 C CA . GLU A 1 99 ? 0.107 -3.270 10.474 1.00 88.50 99 GLU A CA 1
ATOM 805 C C . GLU A 1 99 ? -0.953 -2.906 11.528 1.00 88.50 99 GLU A C 1
ATOM 807 O O . GLU A 1 99 ? -0.722 -3.069 12.726 1.00 88.50 99 GLU A O 1
ATOM 812 N N . ARG A 1 100 ? -2.141 -2.472 11.087 1.00 87.38 100 ARG A N 1
ATOM 813 C CA . ARG A 1 100 ? -3.293 -2.163 11.951 1.00 87.38 100 ARG A C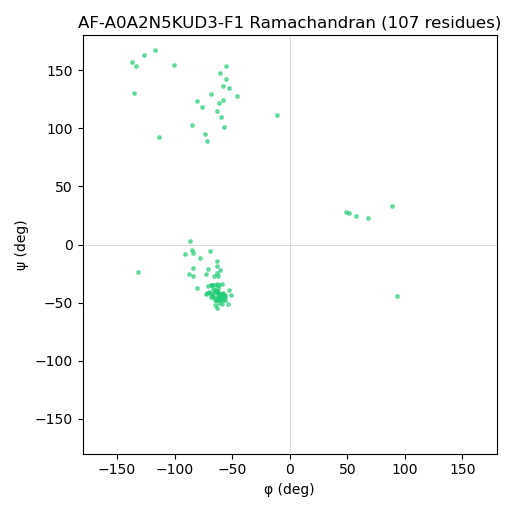A 1
ATOM 814 C C . ARG A 1 100 ? -4.148 -3.381 12.317 1.00 87.38 100 ARG A C 1
ATOM 816 O O . ARG A 1 100 ? -5.054 -3.254 13.136 1.00 87.38 100 ARG A O 1
ATOM 823 N N . GLY A 1 101 ? -3.886 -4.549 11.728 1.00 86.56 101 GLY A N 1
ATOM 824 C CA . GLY A 1 101 ? -4.696 -5.756 11.917 1.00 86.56 101 GLY A CA 1
ATOM 825 C C . GLY A 1 101 ? -6.103 -5.664 11.315 1.00 86.56 101 GLY A C 1
ATOM 826 O O . GLY A 1 101 ? -7.005 -6.372 11.755 1.00 86.56 101 GLY A O 1
ATOM 827 N N . GLU A 1 102 ? -6.311 -4.785 10.332 1.00 86.88 102 GLU A N 1
ATOM 828 C CA . GLU A 1 102 ? -7.617 -4.536 9.711 1.00 86.88 102 GLU A CA 1
ATOM 829 C C . GLU A 1 102 ? -7.973 -5.515 8.589 1.00 86.88 102 GLU A C 1
ATOM 831 O O . GLU A 1 102 ? -9.147 -5.635 8.242 1.00 86.88 102 GLU A O 1
ATOM 836 N N . ILE A 1 103 ? -6.976 -6.189 8.016 1.00 84.50 103 ILE A N 1
ATOM 837 C CA . ILE A 1 103 ? -7.146 -7.227 6.997 1.00 84.50 103 ILE A CA 1
ATOM 838 C C . ILE A 1 103 ? -6.284 -8.445 7.349 1.00 84.50 103 ILE A C 1
ATOM 840 O O . ILE A 1 103 ? -5.253 -8.330 8.013 1.00 84.50 103 ILE A O 1
ATOM 844 N N . SER A 1 104 ? -6.699 -9.624 6.889 1.00 80.19 104 SER A N 1
ATOM 845 C CA . SER A 1 104 ? -5.981 -10.892 7.080 1.00 80.19 104 SER A CA 1
ATOM 846 C C . SER A 1 104 ? -5.539 -11.486 5.738 1.00 80.19 104 SER A C 1
ATOM 848 O O . SER A 1 104 ? -5.965 -11.020 4.682 1.00 80.19 104 SER A O 1
ATOM 850 N N . GLY A 1 105 ? -4.665 -12.499 5.776 1.00 73.31 105 GLY A N 1
ATOM 851 C CA . GLY A 1 105 ? -4.267 -13.251 4.581 1.00 73.31 105 GLY A CA 1
ATOM 852 C C . GLY A 1 105 ? -3.075 -12.685 3.812 1.00 73.31 105 GLY A C 1
ATOM 853 O O . GLY A 1 105 ? -3.055 -12.812 2.594 1.00 73.31 105 GLY A O 1
ATOM 854 N N . ARG A 1 106 ? -2.093 -12.068 4.493 1.00 64.75 106 ARG A N 1
ATOM 855 C CA . ARG A 1 106 ? -0.835 -11.636 3.85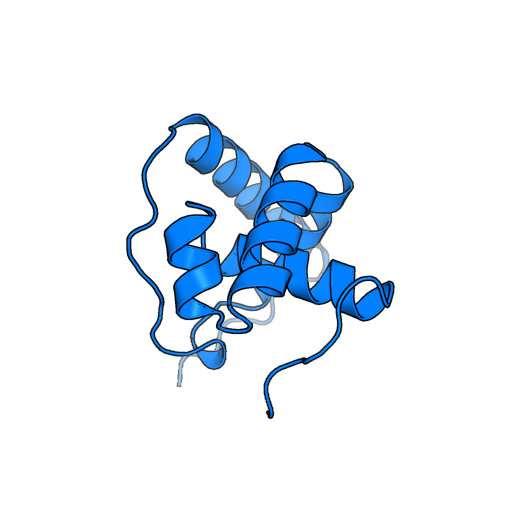7 1.00 64.75 106 ARG A CA 1
ATOM 856 C C . ARG A 1 106 ? -0.297 -12.774 2.968 1.00 64.75 106 ARG A C 1
ATOM 858 O O . ARG A 1 106 ? -0.208 -13.899 3.472 1.00 64.75 106 ARG A O 1
ATOM 865 N N . PRO A 1 107 ? 0.020 -12.524 1.687 1.00 55.78 107 PRO A N 1
ATOM 866 C CA . PRO A 1 107 ? 0.531 -13.576 0.826 1.00 55.78 107 PRO A CA 1
ATOM 867 C C . PRO A 1 107 ? 1.836 -14.124 1.403 1.00 55.78 107 PRO A C 1
ATOM 869 O O . PRO A 1 107 ? 2.570 -13.374 2.061 1.00 55.78 107 PRO A O 1
ATOM 872 N N . PRO A 1 108 ? 2.110 -15.422 1.201 1.00 50.75 108 PRO A N 1
ATOM 873 C CA . PRO A 1 108 ? 3.374 -16.010 1.613 1.00 50.75 108 PRO A CA 1
ATOM 874 C C . PRO A 1 108 ? 4.535 -15.263 0.942 1.00 50.75 108 PRO A C 1
ATOM 876 O O . PRO A 1 108 ? 4.442 -14.919 -0.236 1.00 50.75 108 PRO A O 1
ATOM 879 N N . GLU A 1 109 ? 5.575 -14.981 1.733 1.00 52.41 109 GLU A N 1
ATOM 880 C CA . GLU A 1 109 ? 6.853 -14.418 1.269 1.00 52.41 109 GLU A CA 1
ATOM 881 C C . GLU A 1 109 ? 7.533 -15.313 0.226 1.00 52.41 109 GLU A C 1
ATOM 883 O O . GLU A 1 109 ? 7.433 -16.560 0.351 1.00 52.41 109 GLU A O 1
#

Foldseek 3Di:
DDPDPPDDPVRLVVVLCVLLVVQVVVVVVLDQPLDDPVDPVPDDVSSLVSLLVNVVVDDVVLLVLLQVQCVVPVDLNSSSRRSSGDSSNSSNSVVVCVVVVNDDNDDDD

Sequence (109 aa):
MAVQPTLSANARRAREIELCGLGRLLLKRNERYCTWPGSWEDIDGLSVRAQKICVEEMEPEWVTRVKGEWEGRYDEASVVFWSELPPETVRAILEILWERGEISGRPPE